Protein AF-A0A1A8ZQQ3-F1 (afdb_monomer)

Structure (mmCIF, N/CA/C/O backbone):
data_AF-A0A1A8ZQQ3-F1
#
_entry.id   AF-A0A1A8ZQQ3-F1
#
loop_
_atom_site.group_PDB
_atom_site.id
_atom_site.type_symbol
_atom_site.label_atom_id
_atom_site.label_alt_id
_atom_site.label_comp_id
_atom_site.label_asym_id
_atom_site.label_entity_id
_atom_site.label_seq_id
_atom_site.pdbx_PDB_ins_code
_atom_site.Cartn_x
_atom_site.Cartn_y
_atom_site.Cartn_z
_atom_site.occupancy
_atom_site.B_iso_or_equiv
_atom_site.auth_seq_id
_atom_site.auth_comp_id
_atom_site.auth_asym_id
_atom_site.auth_atom_id
_atom_site.pdbx_PDB_model_num
ATOM 1 N N . MET A 1 1 ? 2.572 3.204 10.941 1.00 56.72 1 MET A N 1
ATOM 2 C CA . MET A 1 1 ? 3.186 3.594 9.646 1.00 56.72 1 MET A CA 1
ATOM 3 C C . MET A 1 1 ? 2.086 3.997 8.666 1.00 56.72 1 MET A C 1
ATOM 5 O O . MET A 1 1 ? 1.045 3.355 8.672 1.00 56.72 1 MET A O 1
ATOM 9 N N . ARG A 1 2 ? 2.268 5.056 7.863 1.00 61.12 2 ARG A N 1
ATOM 10 C CA . ARG A 1 2 ? 1.287 5.487 6.849 1.00 61.12 2 ARG A CA 1
ATOM 11 C C . ARG A 1 2 ? 2.011 5.760 5.540 1.00 61.12 2 ARG A C 1
ATOM 13 O O . ARG A 1 2 ? 2.852 6.650 5.487 1.00 61.12 2 ARG A O 1
ATOM 20 N N . THR A 1 3 ? 1.677 5.011 4.496 1.00 76.31 3 THR A N 1
ATOM 21 C CA . THR A 1 3 ? 2.174 5.269 3.140 1.00 76.31 3 THR A CA 1
ATOM 22 C C . THR A 1 3 ? 0.995 5.497 2.213 1.00 76.31 3 THR A C 1
ATOM 24 O O . THR A 1 3 ? -0.027 4.826 2.342 1.00 76.31 3 THR A O 1
ATOM 27 N N . ALA A 1 4 ? 1.117 6.464 1.307 1.00 76.81 4 ALA A N 1
ATOM 28 C CA . ALA A 1 4 ? 0.092 6.770 0.322 1.00 76.81 4 ALA A CA 1
ATOM 29 C C . ALA A 1 4 ? 0.718 7.030 -1.050 1.00 76.81 4 ALA A C 1
ATOM 31 O O . ALA A 1 4 ? 1.835 7.534 -1.160 1.00 76.81 4 ALA A O 1
ATOM 32 N N . SER A 1 5 ? 0.007 6.674 -2.113 1.00 81.25 5 SER A N 1
ATOM 33 C CA . SER A 1 5 ? 0.402 6.917 -3.502 1.00 81.25 5 SER A CA 1
ATOM 34 C C . SER A 1 5 ? -0.812 7.315 -4.331 1.00 81.25 5 SER A C 1
ATOM 36 O O . SER A 1 5 ? -1.925 6.856 -4.086 1.00 81.25 5 SER A O 1
ATOM 38 N N . SER A 1 6 ? -0.611 8.192 -5.310 1.00 81.44 6 SER A N 1
ATOM 39 C CA . SER A 1 6 ? -1.674 8.631 -6.213 1.00 81.44 6 SER A CA 1
ATOM 40 C C . SER A 1 6 ? -1.698 7.810 -7.497 1.00 81.44 6 SER A C 1
ATOM 42 O O . SER A 1 6 ? -0.650 7.584 -8.101 1.00 81.44 6 SER A O 1
ATOM 44 N N . VAL A 1 7 ? -2.894 7.476 -7.969 1.00 79.50 7 VAL A N 1
ATOM 45 C CA . VAL A 1 7 ? -3.144 6.849 -9.271 1.00 79.50 7 VAL A CA 1
ATOM 46 C C . VAL A 1 7 ? -4.280 7.573 -9.992 1.00 79.50 7 VAL A C 1
ATOM 48 O O . VAL A 1 7 ? -5.043 8.334 -9.391 1.00 79.50 7 VAL A O 1
ATOM 51 N N . ARG A 1 8 ? -4.422 7.345 -11.294 1.00 82.00 8 ARG A N 1
ATOM 52 C CA . ARG A 1 8 ? -5.622 7.710 -12.049 1.00 82.00 8 ARG A CA 1
ATOM 53 C C . ARG A 1 8 ? -6.441 6.491 -12.402 1.00 82.00 8 ARG A C 1
ATOM 55 O O . ARG A 1 8 ? -5.881 5.487 -12.815 1.00 82.00 8 ARG A O 1
ATOM 62 N N . ALA A 1 9 ? -7.757 6.649 -12.313 1.00 81.62 9 ALA A N 1
ATOM 63 C CA . ALA A 1 9 ? -8.738 5.760 -12.921 1.00 81.62 9 ALA A CA 1
ATOM 64 C C . ALA A 1 9 ? -9.603 6.610 -13.863 1.00 81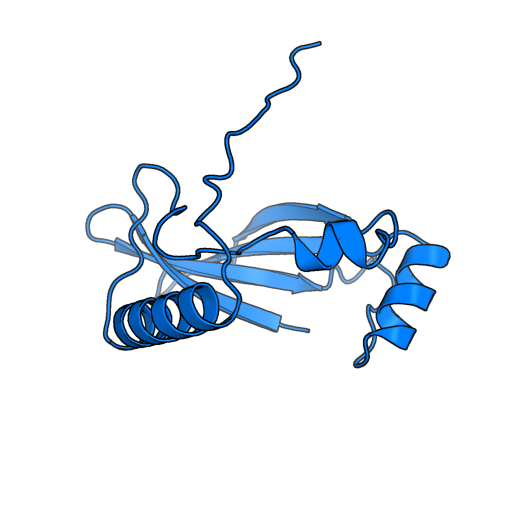.62 9 ALA A C 1
ATOM 66 O O . ALA A 1 9 ? -10.330 7.511 -13.423 1.00 81.62 9 ALA A O 1
ATOM 67 N N . GLY A 1 10 ? -9.454 6.402 -15.172 1.00 82.94 10 GLY A N 1
ATOM 68 C CA . GLY A 1 10 ? -9.988 7.321 -16.181 1.00 82.94 10 GLY A CA 1
ATOM 69 C C . GLY A 1 10 ? -9.464 8.754 -15.989 1.00 82.94 10 GLY A C 1
ATOM 70 O O . GLY A 1 10 ? -8.267 8.981 -15.826 1.00 82.94 10 GLY A O 1
ATOM 71 N N . ARG A 1 11 ? -10.361 9.752 -15.972 1.00 80.25 11 ARG A N 1
ATOM 72 C CA . ARG A 1 11 ? -9.984 11.170 -15.777 1.00 80.25 11 ARG A CA 1
ATOM 73 C C . ARG A 1 11 ? -9.770 11.554 -14.309 1.00 80.25 11 ARG A C 1
ATOM 75 O O . ARG A 1 11 ? -9.249 12.640 -14.051 1.00 80.25 11 ARG A O 1
ATOM 82 N N . ARG A 1 12 ? -10.149 10.701 -13.352 1.00 83.81 12 ARG A N 1
ATOM 83 C CA . ARG A 1 12 ? -10.141 11.024 -11.917 1.00 83.81 12 ARG A CA 1
ATOM 84 C C . ARG A 1 12 ? -8.850 10.570 -11.246 1.00 83.81 12 ARG A C 1
ATOM 86 O O . ARG A 1 12 ? -8.301 9.526 -11.590 1.00 83.81 12 ARG A O 1
ATOM 93 N N . ARG A 1 13 ? -8.388 11.365 -10.279 1.00 86.25 13 ARG A N 1
ATOM 94 C CA . ARG A 1 13 ? -7.270 11.024 -9.396 1.00 86.25 13 ARG A CA 1
ATOM 95 C C . ARG A 1 13 ? -7.800 10.342 -8.139 1.00 86.25 13 ARG A C 1
ATOM 97 O O . ARG A 1 13 ? -8.748 10.829 -7.525 1.00 86.25 13 ARG A O 1
ATOM 104 N N . TRP A 1 14 ? -7.131 9.267 -7.763 1.00 87.12 14 TRP A N 1
ATOM 105 C CA . TRP A 1 14 ? -7.362 8.495 -6.556 1.00 87.12 14 TRP A CA 1
ATOM 106 C C . TRP A 1 14 ? -6.071 8.390 -5.758 1.00 87.12 14 TRP A C 1
ATOM 108 O O . TRP A 1 14 ? -4.973 8.453 -6.312 1.00 87.12 14 TRP A O 1
ATOM 118 N N . PHE A 1 15 ? -6.216 8.228 -4.455 1.00 87.69 15 PHE A N 1
ATOM 119 C CA . PHE A 1 15 ? -5.130 7.998 -3.522 1.00 87.69 15 PHE A CA 1
ATOM 120 C C . PHE A 1 15 ? -5.332 6.630 -2.898 1.00 87.69 15 PHE A C 1
ATOM 122 O O . PHE A 1 15 ? -6.425 6.325 -2.436 1.00 87.69 15 PHE A O 1
ATOM 129 N N . LEU A 1 16 ? -4.285 5.822 -2.905 1.00 88.69 16 LEU A N 1
ATOM 130 C CA . LEU A 1 16 ? -4.230 4.517 -2.266 1.00 88.69 16 LEU A CA 1
ATOM 131 C C . LEU A 1 16 ? -3.315 4.636 -1.056 1.00 88.69 16 LEU A C 1
ATOM 133 O O . LEU A 1 16 ? -2.276 5.292 -1.151 1.00 88.69 16 LEU A O 1
ATOM 137 N N . ALA A 1 17 ? -3.680 4.017 0.058 1.00 89.31 17 ALA A N 1
ATOM 138 C CA . ALA A 1 17 ? -2.854 3.972 1.252 1.00 89.31 17 ALA A CA 1
ATOM 139 C C . ALA A 1 17 ? -2.860 2.585 1.883 1.00 89.31 17 ALA A C 1
ATOM 141 O O . ALA A 1 17 ? -3.872 1.890 1.844 1.00 89.31 17 ALA A O 1
ATOM 142 N N . ALA A 1 18 ? -1.733 2.242 2.502 1.00 90.94 18 ALA A N 1
ATOM 143 C CA . ALA A 1 18 ? -1.660 1.183 3.496 1.00 90.94 18 ALA A CA 1
ATOM 144 C C . ALA A 1 18 ? -1.553 1.843 4.876 1.00 90.94 18 ALA A C 1
ATOM 146 O O . ALA A 1 18 ? -0.681 2.692 5.113 1.00 90.94 18 ALA A O 1
ATOM 147 N N . LEU A 1 19 ? -2.490 1.493 5.749 1.00 89.75 19 LEU A N 1
ATOM 148 C CA . LEU A 1 19 ? -2.644 2.005 7.104 1.00 89.75 19 LEU A CA 1
ATOM 149 C C . LEU A 1 19 ? -2.409 0.856 8.085 1.00 89.75 19 LEU A C 1
ATOM 151 O O . LEU A 1 19 ? -2.724 -0.286 7.769 1.00 89.75 19 LEU A O 1
ATOM 155 N N . ALA A 1 20 ? -1.867 1.152 9.264 1.00 87.50 20 ALA A N 1
ATOM 156 C CA . ALA A 1 20 ? -1.866 0.168 10.342 1.00 87.50 20 ALA A CA 1
ATOM 157 C C . ALA A 1 20 ? -3.316 -0.151 10.737 1.00 87.50 20 ALA A C 1
ATOM 159 O O . ALA A 1 20 ? -4.127 0.772 10.852 1.00 87.50 20 ALA A O 1
ATOM 160 N N . ASP A 1 21 ? -3.625 -1.435 10.910 1.00 88.81 21 ASP A N 1
ATOM 161 C CA . ASP A 1 21 ? -4.866 -1.863 11.551 1.00 88.81 21 ASP A CA 1
ATOM 162 C C . ASP A 1 21 ? -4.771 -1.537 13.057 1.00 88.81 21 ASP A C 1
ATOM 164 O O . ASP A 1 21 ? -3.812 -1.978 13.694 1.00 88.81 21 ASP A O 1
ATOM 168 N N . PRO A 1 22 ? -5.685 -0.730 13.631 1.00 84.81 22 PRO A N 1
ATOM 169 C CA . PRO A 1 22 ? -5.660 -0.407 15.059 1.00 84.81 22 PRO A CA 1
ATOM 170 C C . PRO A 1 22 ? -5.867 -1.632 15.960 1.00 84.81 22 PRO A C 1
ATOM 172 O O . PRO A 1 22 ? -5.413 -1.612 17.100 1.00 84.81 22 PRO A O 1
ATOM 175 N N . ASP A 1 23 ? -6.501 -2.689 15.447 1.00 88.50 23 ASP A N 1
ATOM 176 C CA . ASP A 1 23 ? -6.769 -3.930 16.180 1.00 88.50 23 ASP A CA 1
ATOM 177 C C . ASP A 1 23 ? -5.675 -4.991 15.942 1.00 88.50 23 ASP A C 1
ATOM 179 O O . ASP A 1 23 ? -5.872 -6.184 16.186 1.00 88.50 23 ASP A O 1
ATOM 183 N N . SER A 1 24 ? -4.525 -4.572 15.408 1.00 87.00 24 SER A N 1
ATOM 184 C CA . SER A 1 24 ? -3.373 -5.417 15.105 1.00 87.00 24 SER A CA 1
ATOM 185 C C . SER A 1 24 ? -2.150 -4.985 15.916 1.00 87.00 24 SER A C 1
ATOM 187 O O . SER A 1 24 ? -1.980 -3.791 16.175 1.00 87.00 24 SER A O 1
ATOM 189 N N . PRO A 1 25 ? -1.229 -5.916 16.233 1.00 84.81 25 PRO A N 1
ATOM 190 C CA . PRO A 1 25 ? 0.080 -5.570 16.771 1.00 84.81 25 PRO A CA 1
ATOM 191 C C . PRO A 1 25 ? 0.788 -4.507 15.928 1.00 84.81 25 PRO A C 1
ATOM 193 O O . PRO A 1 25 ? 0.736 -4.528 14.691 1.00 84.81 25 PRO A O 1
ATOM 196 N N . GLU A 1 26 ? 1.484 -3.588 16.597 1.00 87.12 26 GLU A N 1
ATOM 197 C CA . GLU A 1 26 ? 2.300 -2.597 15.909 1.00 87.12 26 GLU A CA 1
ATOM 198 C C . GLU A 1 26 ? 3.481 -3.267 15.197 1.00 87.12 26 GLU A C 1
ATOM 200 O O . GLU A 1 26 ? 4.229 -4.045 15.781 1.00 87.12 26 GLU A O 1
ATOM 205 N N . LEU A 1 27 ? 3.705 -2.886 13.939 1.00 85.94 27 LEU A N 1
ATOM 206 C CA . LEU A 1 27 ? 4.844 -3.355 13.139 1.00 85.94 27 LEU A CA 1
ATOM 207 C C . LEU A 1 27 ? 6.209 -2.854 13.642 1.00 85.94 27 LEU A C 1
ATOM 209 O O . LEU A 1 27 ? 7.240 -3.315 13.169 1.00 85.94 27 LEU A O 1
ATOM 213 N N . GLY A 1 28 ? 6.236 -1.868 14.541 1.00 87.69 28 GLY A N 1
ATOM 214 C CA . GLY A 1 28 ? 7.467 -1.196 14.950 1.00 87.69 28 GLY A CA 1
ATOM 215 C C . GLY A 1 28 ? 8.022 -0.228 13.897 1.00 87.69 28 GLY A C 1
ATOM 216 O O . GLY A 1 28 ? 7.318 0.244 12.997 1.00 87.69 28 GLY A O 1
ATOM 217 N N . ARG A 1 29 ? 9.295 0.143 14.061 1.00 88.31 29 ARG A N 1
ATOM 218 C CA . ARG A 1 29 ? 10.011 1.160 13.268 1.00 88.31 29 ARG A CA 1
ATOM 219 C C . ARG A 1 29 ? 11.295 0.624 12.624 1.00 88.31 29 ARG A C 1
ATOM 221 O O . ARG A 1 29 ? 11.957 1.366 11.899 1.00 88.31 29 ARG A O 1
ATOM 228 N N . SER A 1 30 ? 11.634 -0.640 12.858 1.00 89.06 30 SER A N 1
ATOM 229 C CA . SER A 1 30 ? 12.800 -1.332 12.307 1.00 89.06 30 SER A CA 1
ATOM 230 C C . SER A 1 30 ? 12.434 -2.720 11.774 1.00 89.06 30 SER A C 1
ATOM 232 O O . SER A 1 30 ? 11.420 -3.295 12.155 1.00 89.06 30 SER A O 1
ATOM 234 N N . LEU A 1 31 ? 13.275 -3.284 10.901 1.00 86.31 31 LEU A N 1
ATOM 235 C CA . LEU A 1 31 ? 13.031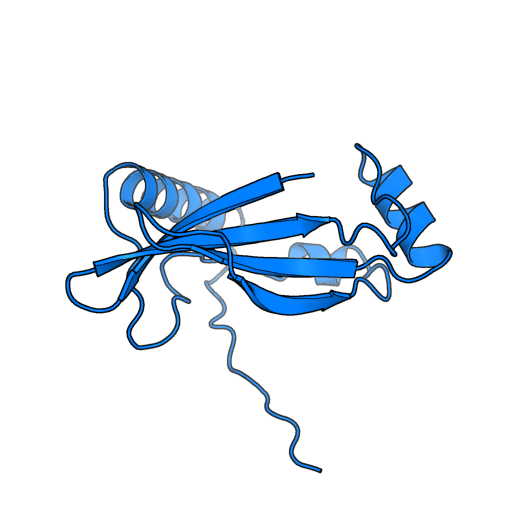 -4.612 10.323 1.00 86.31 31 LEU A CA 1
ATOM 236 C C . LEU A 1 31 ? 13.027 -5.725 11.385 1.00 86.31 31 LEU A C 1
ATOM 238 O O . LEU A 1 31 ? 12.227 -6.648 11.292 1.00 86.31 31 LEU A O 1
ATOM 242 N N . ALA A 1 32 ? 13.875 -5.611 12.411 1.00 88.44 32 ALA A N 1
ATOM 243 C CA . ALA A 1 32 ? 13.912 -6.565 13.518 1.00 88.44 32 ALA A CA 1
ATOM 244 C C . ALA A 1 32 ? 12.603 -6.558 14.325 1.00 88.44 32 ALA A C 1
ATOM 246 O O . ALA A 1 32 ? 12.086 -7.615 14.674 1.00 88.44 32 ALA A O 1
ATOM 247 N N . GLU A 1 33 ? 12.038 -5.374 14.577 1.00 89.88 33 GLU A N 1
ATOM 248 C CA . GLU A 1 33 ? 10.738 -5.246 15.247 1.00 89.88 33 GLU A CA 1
ATOM 249 C C . GLU A 1 33 ? 9.600 -5.797 14.382 1.00 89.88 33 GLU A C 1
ATOM 251 O O . GLU A 1 33 ? 8.716 -6.468 14.907 1.00 89.88 33 GLU A O 1
ATOM 256 N N . VAL A 1 34 ? 9.652 -5.593 13.059 1.00 88.44 34 VAL A N 1
ATOM 257 C CA . VAL A 1 34 ? 8.686 -6.197 12.128 1.00 88.44 34 VAL A CA 1
ATOM 258 C C . VAL A 1 34 ? 8.760 -7.724 12.195 1.00 88.44 34 VAL A C 1
ATOM 260 O O . VAL A 1 34 ? 7.723 -8.370 12.317 1.00 88.44 34 VAL A O 1
ATOM 263 N N . GLY A 1 35 ? 9.964 -8.304 12.156 1.00 88.81 35 GLY A N 1
ATOM 264 C CA . GLY A 1 35 ? 10.156 -9.753 12.271 1.00 88.81 35 GLY A CA 1
ATOM 265 C C . GLY A 1 35 ? 9.612 -10.308 13.590 1.00 88.81 35 GLY A C 1
ATOM 266 O O . GLY A 1 35 ? 8.894 -11.308 13.596 1.00 88.81 35 GLY A O 1
ATOM 267 N N . ALA A 1 36 ? 9.862 -9.609 14.701 1.00 88.25 36 ALA A N 1
ATOM 268 C CA . ALA A 1 36 ? 9.314 -9.973 16.005 1.00 88.25 36 ALA A CA 1
ATOM 269 C C . ALA A 1 36 ? 7.776 -9.898 16.042 1.00 88.25 36 ALA A C 1
ATOM 271 O O . ALA A 1 36 ? 7.134 -10.804 16.572 1.00 88.25 36 ALA A O 1
ATOM 272 N N . ALA A 1 37 ? 7.176 -8.860 15.449 1.00 88.38 37 ALA A N 1
ATOM 273 C CA . ALA A 1 37 ? 5.723 -8.716 15.372 1.00 88.38 37 ALA A CA 1
ATOM 274 C C . ALA A 1 37 ? 5.077 -9.842 14.543 1.00 88.38 37 ALA A C 1
ATOM 276 O O . ALA A 1 37 ? 4.058 -10.400 14.949 1.00 88.38 37 ALA A O 1
ATOM 277 N N . VAL A 1 38 ? 5.693 -10.215 13.415 1.00 90.50 38 VAL A N 1
ATOM 278 C CA . VAL A 1 38 ? 5.245 -11.323 12.552 1.00 90.50 38 VAL A CA 1
ATOM 279 C C . VAL A 1 38 ? 5.321 -12.667 13.269 1.00 90.50 38 VAL A C 1
ATOM 281 O O . VAL A 1 38 ? 4.365 -13.434 13.210 1.00 90.50 38 VAL A O 1
ATOM 284 N N . ALA A 1 39 ? 6.414 -12.933 13.987 1.00 86.62 39 ALA A N 1
ATOM 285 C CA . ALA A 1 39 ? 6.570 -14.163 14.762 1.00 86.62 39 ALA A CA 1
ATOM 286 C C . ALA A 1 39 ? 5.546 -14.295 15.907 1.00 86.62 39 ALA A C 1
ATOM 288 O O . ALA A 1 39 ? 5.265 -15.410 16.342 1.00 86.62 39 ALA A O 1
ATOM 289 N N . GLY A 1 40 ? 5.015 -13.171 16.402 1.00 84.56 40 GLY A N 1
ATOM 290 C CA . GLY A 1 40 ? 4.043 -13.137 17.490 1.00 84.56 40 GLY A CA 1
ATOM 291 C C . GLY A 1 40 ? 2.592 -13.332 17.045 1.00 84.56 40 GLY A C 1
ATOM 292 O O . GLY A 1 40 ? 1.921 -14.211 17.578 1.00 84.56 40 GLY A O 1
ATOM 293 N N . ASP A 1 41 ? 2.093 -12.493 16.127 1.00 82.81 41 ASP A N 1
ATOM 294 C CA . ASP A 1 41 ? 0.641 -12.395 15.866 1.00 82.81 41 ASP A CA 1
ATOM 295 C C . ASP A 1 41 ? 0.291 -11.788 14.485 1.00 82.81 41 ASP A C 1
ATOM 297 O O . ASP A 1 41 ? -0.619 -10.974 14.352 1.00 82.81 41 ASP A O 1
ATOM 301 N N . ALA A 1 42 ? 1.045 -12.159 13.442 1.00 85.81 42 ALA A N 1
ATOM 302 C CA . ALA A 1 42 ? 0.738 -11.893 12.025 1.00 85.81 42 ALA A CA 1
ATOM 303 C C . ALA A 1 42 ? 0.090 -10.509 11.734 1.00 85.81 42 ALA A C 1
ATOM 305 O O . ALA A 1 42 ? -1.104 -10.419 11.405 1.00 85.81 42 ALA A O 1
ATOM 306 N N . PRO A 1 43 ? 0.854 -9.407 11.863 1.00 90.81 43 PRO A N 1
ATOM 307 C CA . PRO A 1 43 ? 0.320 -8.055 11.847 1.00 90.81 43 PRO A CA 1
ATOM 308 C C . PRO A 1 43 ? -0.357 -7.705 10.517 1.00 90.81 43 PRO A C 1
ATOM 310 O O . PRO A 1 43 ? 0.035 -8.163 9.437 1.00 90.81 43 PRO A O 1
ATOM 313 N N . ARG A 1 44 ? -1.374 -6.844 10.603 1.00 92.88 44 ARG A N 1
ATOM 314 C CA . ARG A 1 44 ? -2.268 -6.475 9.504 1.00 92.88 44 ARG A CA 1
ATOM 315 C C . ARG A 1 44 ? -2.119 -5.018 9.090 1.00 92.88 44 ARG A C 1
ATOM 317 O O . ARG A 1 44 ? -1.967 -4.103 9.902 1.00 92.88 44 ARG A O 1
ATOM 324 N N . LEU A 1 45 ? -2.221 -4.802 7.785 1.00 91.75 45 LEU A N 1
ATOM 325 C CA . LEU A 1 45 ? -2.305 -3.493 7.156 1.00 91.75 45 LEU A CA 1
ATOM 326 C C . LEU A 1 45 ? -3.638 -3.359 6.426 1.00 91.75 45 LEU A C 1
ATOM 328 O O . LEU A 1 45 ? -3.967 -4.178 5.572 1.00 91.75 45 LEU A O 1
ATOM 332 N N . VAL A 1 46 ? -4.369 -2.283 6.701 1.00 94.12 46 VAL A N 1
ATOM 333 C CA . VAL A 1 46 ? -5.607 -1.942 5.997 1.00 94.12 46 VAL A CA 1
ATOM 334 C C . VAL A 1 46 ? -5.274 -1.168 4.727 1.00 94.12 46 VAL A C 1
ATOM 336 O O . VAL A 1 46 ? -4.605 -0.131 4.760 1.00 94.12 46 VAL A O 1
ATOM 339 N N . LEU A 1 47 ? -5.783 -1.644 3.595 1.00 92.94 47 LEU A N 1
ATOM 340 C CA . LEU A 1 47 ? -5.736 -0.943 2.322 1.00 92.94 47 LEU A CA 1
ATOM 341 C C . LEU A 1 47 ? -6.947 -0.021 2.204 1.00 92.94 47 LEU A C 1
ATOM 343 O O . LEU A 1 47 ? -8.097 -0.453 2.305 1.00 92.94 47 LEU A O 1
ATOM 347 N N . ALA A 1 48 ? -6.690 1.261 1.965 1.00 93.06 48 ALA A N 1
ATOM 348 C CA . ALA A 1 48 ? -7.722 2.279 1.838 1.00 93.06 48 ALA A CA 1
ATOM 349 C C . ALA A 1 48 ? -7.555 3.102 0.560 1.00 93.06 48 ALA A C 1
ATOM 351 O O . ALA A 1 48 ? -6.445 3.314 0.066 1.00 93.06 48 ALA A O 1
ATOM 352 N N . VAL A 1 49 ? -8.675 3.606 0.043 1.00 92.69 49 VAL A N 1
ATOM 353 C CA . VAL A 1 49 ? -8.736 4.481 -1.127 1.00 92.69 49 VAL A CA 1
ATOM 354 C C . VAL A 1 49 ? -9.455 5.785 -0.793 1.00 92.69 49 VAL A C 1
ATOM 356 O O . VAL A 1 49 ? -10.451 5.789 -0.075 1.00 92.69 49 VAL A O 1
ATOM 359 N N . ALA A 1 50 ? -8.978 6.904 -1.324 1.00 91.62 50 ALA A N 1
ATOM 360 C CA . ALA A 1 50 ? -9.640 8.200 -1.222 1.00 91.62 50 ALA A CA 1
ATOM 361 C C . ALA A 1 50 ? -9.668 8.905 -2.579 1.00 91.62 50 ALA A C 1
ATOM 363 O O . ALA A 1 50 ? -8.747 8.781 -3.390 1.00 91.62 50 ALA A O 1
ATOM 364 N N . SER A 1 51 ? -10.723 9.681 -2.824 1.00 89.00 51 SER A N 1
ATOM 365 C CA . SER A 1 51 ? -10.694 10.687 -3.892 1.00 89.00 51 SER A CA 1
ATOM 366 C C . SER A 1 51 ? -9.963 11.942 -3.401 1.00 89.00 51 SER A C 1
ATOM 368 O O . SER A 1 51 ? -9.700 12.077 -2.210 1.00 89.00 51 SER A O 1
ATOM 370 N N . ALA A 1 52 ? -9.665 12.889 -4.293 1.00 83.62 52 ALA A N 1
ATOM 371 C CA . ALA A 1 52 ? -8.968 14.124 -3.917 1.00 83.62 52 ALA A CA 1
ATOM 372 C C . ALA A 1 52 ? -9.675 14.973 -2.847 1.00 83.62 52 ALA A C 1
ATOM 374 O O . ALA A 1 52 ? -9.013 15.744 -2.164 1.00 83.62 52 ALA A O 1
ATOM 375 N N . VAL A 1 53 ? -10.993 14.834 -2.708 1.00 84.56 53 VAL A N 1
ATOM 376 C CA . VAL A 1 53 ? -11.815 15.628 -1.779 1.00 84.56 53 VAL A CA 1
ATOM 377 C C . VAL A 1 53 ? -12.683 14.755 -0.868 1.00 84.56 53 VAL A C 1
ATOM 379 O O . VAL A 1 53 ? -13.568 15.260 -0.188 1.00 84.56 53 VAL A O 1
ATOM 382 N N . GLY A 1 54 ? -12.481 13.436 -0.884 1.00 86.31 54 GLY A N 1
ATOM 383 C CA . GLY A 1 54 ? -13.332 12.481 -0.174 1.00 86.31 54 GLY A CA 1
ATOM 384 C C . GLY A 1 54 ? -12.614 11.784 0.980 1.00 86.31 54 GLY A C 1
ATOM 385 O O . GLY A 1 54 ? -11.382 11.753 1.004 1.00 86.31 54 GLY A O 1
ATOM 386 N N . PRO A 1 55 ? -13.371 11.179 1.911 1.00 91.69 55 PRO A N 1
ATOM 387 C CA . PRO A 1 55 ? -12.788 10.418 3.004 1.00 91.69 55 PRO A CA 1
ATOM 388 C C . PRO A 1 55 ? -12.080 9.160 2.486 1.00 91.69 55 PRO A C 1
ATOM 390 O O . PRO A 1 55 ? -12.390 8.647 1.405 1.00 91.69 55 PRO A O 1
ATOM 393 N N . TRP A 1 56 ? -11.158 8.645 3.298 1.00 91.94 56 TRP A N 1
ATOM 394 C CA . TRP A 1 56 ? -10.568 7.326 3.098 1.00 91.94 56 TRP A CA 1
ATOM 395 C C . TRP A 1 56 ? -11.624 6.241 3.295 1.00 91.94 56 TRP A C 1
ATOM 397 O O . TRP A 1 56 ? -12.386 6.271 4.258 1.00 91.94 56 TRP A O 1
ATOM 407 N N . ARG A 1 57 ? -11.661 5.284 2.371 1.00 93.31 57 ARG A N 1
ATOM 408 C CA . ARG A 1 57 ? -12.547 4.125 2.392 1.00 93.31 57 ARG A CA 1
ATOM 409 C C . ARG A 1 57 ? -11.693 2.859 2.374 1.00 93.31 57 ARG A C 1
ATOM 411 O O . ARG A 1 57 ? -10.983 2.655 1.386 1.00 93.31 57 ARG A O 1
ATOM 418 N N . PRO A 1 58 ? -11.715 2.039 3.435 1.00 94.12 58 PRO A N 1
ATOM 419 C CA . PRO A 1 58 ? -11.093 0.722 3.419 1.00 94.12 58 PRO A CA 1
ATOM 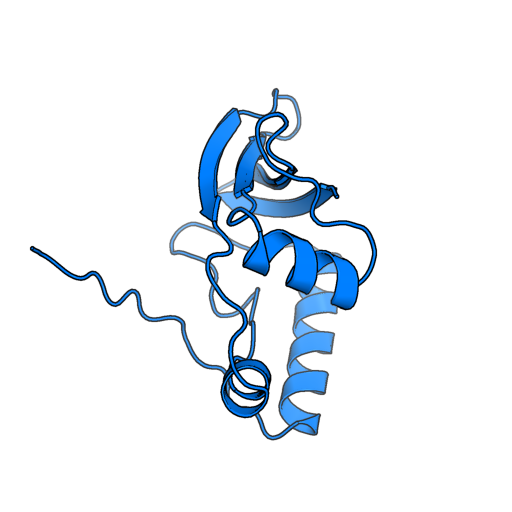420 C C . PRO A 1 58 ? -11.678 -0.136 2.295 1.00 94.12 58 PRO A C 1
ATOM 422 O O . PRO A 1 58 ? -12.873 -0.047 2.010 1.00 94.12 58 PRO A O 1
ATOM 425 N N . PHE A 1 59 ? -10.843 -0.945 1.652 1.00 92.06 59 PHE A N 1
ATOM 426 C CA . PHE A 1 59 ? -11.290 -1.880 0.615 1.00 92.06 59 PHE A CA 1
ATOM 427 C C . PHE A 1 59 ? -10.631 -3.263 0.698 1.00 92.06 59 PHE A C 1
ATOM 429 O O . PHE A 1 59 ? -11.044 -4.162 -0.028 1.00 92.06 59 PHE A O 1
ATOM 436 N N . GLY A 1 60 ? -9.625 -3.451 1.555 1.00 92.50 60 GLY A N 1
ATOM 437 C CA . GLY A 1 60 ? -8.972 -4.743 1.750 1.00 92.50 60 GLY A CA 1
ATOM 438 C C . GLY A 1 60 ? -7.924 -4.709 2.857 1.00 92.50 60 GLY A C 1
ATOM 439 O O . GLY A 1 60 ? -7.699 -3.665 3.471 1.00 92.50 60 GLY A O 1
ATOM 440 N N . GLU A 1 61 ? -7.265 -5.841 3.079 1.00 93.31 61 GLU A N 1
ATOM 441 C CA . GLU A 1 61 ? -6.205 -6.001 4.074 1.00 93.31 61 GLU A CA 1
ATOM 442 C C . GLU A 1 61 ? -5.028 -6.816 3.524 1.00 93.31 61 GLU A C 1
ATOM 444 O O . GLU A 1 61 ? -5.179 -7.601 2.587 1.00 93.31 61 GLU A O 1
ATOM 449 N N . VAL A 1 62 ? -3.850 -6.611 4.109 1.00 91.81 62 VAL A N 1
ATOM 450 C CA . VAL A 1 62 ? -2.644 -7.416 3.890 1.00 91.81 62 VAL A CA 1
ATOM 451 C C . VAL A 1 62 ? -2.165 -7.907 5.247 1.00 91.81 62 VAL A C 1
ATOM 453 O O . VAL A 1 62 ? -1.955 -7.095 6.147 1.00 91.81 62 VAL A O 1
ATOM 456 N N . ARG A 1 63 ? -1.979 -9.220 5.383 1.00 91.81 63 ARG A N 1
ATOM 457 C CA . ARG A 1 63 ? -1.444 -9.859 6.590 1.00 91.81 63 ARG A CA 1
ATOM 458 C C . ARG A 1 63 ? -0.002 -10.281 6.335 1.00 91.81 63 ARG A C 1
ATOM 460 O O . ARG A 1 63 ? 0.330 -10.712 5.228 1.00 91.81 63 ARG A O 1
ATOM 467 N N . LEU A 1 64 ? 0.859 -10.095 7.328 1.00 90.44 64 LEU A N 1
ATOM 468 C CA . LEU A 1 64 ? 2.252 -10.526 7.273 1.00 90.44 64 LEU A CA 1
ATOM 469 C C . LEU A 1 64 ? 2.403 -11.794 8.111 1.00 90.44 64 LEU A C 1
ATOM 471 O O . LEU A 1 64 ? 2.543 -11.709 9.323 1.00 90.44 64 LEU A O 1
ATOM 475 N N . ASP A 1 65 ? 2.360 -12.957 7.464 1.00 88.56 65 ASP A N 1
ATOM 476 C CA . ASP A 1 65 ? 2.246 -14.233 8.187 1.00 88.56 65 ASP A CA 1
ATOM 477 C C . ASP A 1 65 ? 3.597 -14.871 8.540 1.00 88.56 65 ASP A C 1
ATOM 479 O O . ASP A 1 65 ? 3.693 -15.622 9.506 1.00 88.56 65 ASP A O 1
ATOM 483 N N . ALA A 1 66 ? 4.644 -14.621 7.748 1.00 85.44 66 ALA A N 1
ATOM 484 C CA . ALA A 1 66 ? 5.961 -15.213 7.974 1.00 85.44 66 ALA A CA 1
ATOM 485 C C . ALA A 1 66 ? 7.082 -14.425 7.290 1.00 85.44 66 ALA A C 1
ATOM 487 O O . ALA A 1 66 ? 6.904 -13.880 6.197 1.00 85.44 66 ALA A O 1
ATOM 488 N N . GLU A 1 67 ? 8.265 -14.453 7.903 1.00 82.69 67 GLU A N 1
ATOM 489 C CA . GLU A 1 67 ? 9.508 -14.030 7.263 1.00 82.69 67 GLU A CA 1
ATOM 490 C C . GLU A 1 67 ? 9.905 -15.041 6.176 1.00 82.69 67 GLU A C 1
ATOM 492 O O . GLU A 1 67 ? 9.792 -16.261 6.347 1.00 82.69 67 GLU A O 1
ATOM 497 N N . ARG A 1 68 ? 10.342 -14.539 5.020 1.00 81.00 68 ARG A N 1
ATOM 498 C CA . ARG A 1 68 ? 10.848 -15.369 3.925 1.00 81.00 68 ARG A CA 1
ATOM 499 C C . ARG A 1 68 ? 12.373 -15.289 3.924 1.00 81.00 68 ARG A C 1
ATOM 501 O O . ARG A 1 68 ? 12.959 -14.284 4.290 1.00 81.00 68 ARG A O 1
ATOM 508 N N . GLY A 1 69 ? 13.038 -16.385 3.556 1.00 76.75 69 GLY A N 1
ATOM 509 C CA . GLY A 1 69 ? 14.503 -16.425 3.556 1.00 76.75 69 GLY A CA 1
ATOM 510 C C . GLY A 1 69 ? 15.113 -15.425 2.565 1.00 76.75 69 GLY A C 1
ATOM 511 O O . GLY A 1 69 ? 14.537 -15.171 1.508 1.00 76.75 69 GLY A O 1
ATOM 512 N N . ALA A 1 70 ? 16.324 -14.938 2.857 1.00 73.75 70 ALA A N 1
ATOM 513 C CA . ALA A 1 70 ? 17.005 -13.864 2.117 1.00 73.75 70 ALA A CA 1
ATOM 514 C C . ALA A 1 70 ? 17.063 -14.047 0.585 1.00 73.75 70 ALA A C 1
ATOM 516 O O . ALA A 1 70 ? 17.026 -13.075 -0.165 1.00 73.75 70 ALA A O 1
ATOM 517 N N . HIS A 1 71 ? 17.127 -15.291 0.101 1.00 67.94 71 HIS A N 1
ATOM 518 C CA . HIS A 1 71 ? 17.085 -15.592 -1.333 1.00 67.94 71 HIS A CA 1
ATOM 519 C C . HIS A 1 71 ? 15.729 -15.241 -1.972 1.00 67.94 71 HIS A C 1
ATOM 521 O O . HIS A 1 71 ? 15.680 -14.706 -3.077 1.00 67.94 71 HI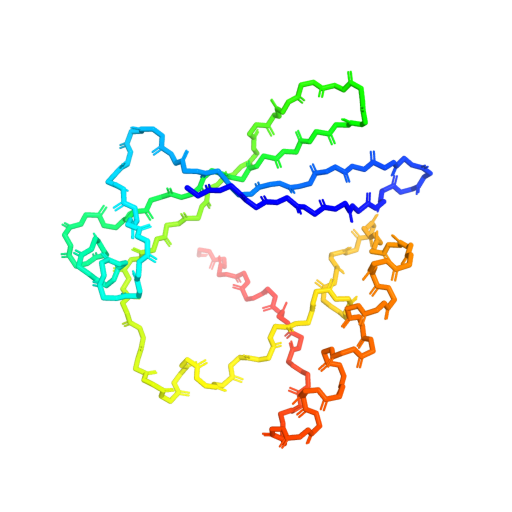S A O 1
ATOM 527 N N . LEU A 1 72 ? 14.623 -15.537 -1.283 1.00 73.12 72 LEU A N 1
ATOM 528 C CA . LEU A 1 72 ? 13.273 -15.210 -1.745 1.00 73.12 72 LEU A CA 1
ATOM 529 C C . LEU A 1 72 ? 12.979 -13.716 -1.614 1.00 73.12 72 LEU A C 1
ATOM 531 O O . LEU A 1 72 ? 12.261 -13.190 -2.453 1.00 73.12 72 LEU A O 1
ATOM 535 N N . ASP A 1 73 ? 13.568 -13.034 -0.633 1.00 68.50 73 ASP A N 1
ATOM 536 C CA . ASP A 1 73 ? 13.432 -11.581 -0.467 1.00 68.50 73 ASP A CA 1
ATOM 537 C C . ASP A 1 73 ? 14.212 -10.783 -1.519 1.00 68.50 73 ASP A C 1
ATOM 539 O O . ASP A 1 73 ? 13.775 -9.715 -1.950 1.00 68.50 73 ASP A O 1
ATOM 543 N N . ALA A 1 74 ? 15.359 -11.301 -1.966 1.00 68.44 74 ALA A N 1
ATOM 544 C CA . ALA A 1 74 ? 16.182 -10.659 -2.990 1.00 68.44 74 ALA A CA 1
ATOM 545 C C . ALA A 1 74 ? 15.642 -10.848 -4.421 1.00 68.44 74 ALA A C 1
ATOM 547 O O . ALA A 1 74 ? 16.010 -10.091 -5.322 1.00 68.44 74 ALA A O 1
ATOM 548 N N . ALA A 1 75 ? 14.784 -11.848 -4.639 1.00 66.06 75 ALA A N 1
ATOM 549 C CA . ALA A 1 75 ? 14.244 -12.199 -5.950 1.00 66.06 75 ALA A CA 1
ATOM 550 C C . ALA A 1 75 ? 13.192 -11.211 -6.519 1.00 66.06 75 ALA A C 1
ATOM 552 O O . ALA A 1 75 ? 13.277 -10.888 -7.709 1.00 66.06 75 ALA A O 1
ATOM 553 N N . PRO A 1 76 ? 12.199 -10.707 -5.755 1.00 70.56 76 PRO A N 1
ATOM 554 C CA . PRO A 1 76 ? 11.139 -9.875 -6.311 1.00 70.56 76 PRO A CA 1
ATOM 555 C C . PRO A 1 76 ? 11.621 -8.463 -6.658 1.00 70.56 76 PRO A C 1
ATOM 557 O O . PRO A 1 76 ? 12.040 -7.669 -5.815 1.00 70.56 76 PRO A O 1
ATOM 560 N N . ALA A 1 77 ? 11.457 -8.097 -7.928 1.00 70.56 77 ALA A N 1
ATOM 561 C CA . ALA A 1 77 ? 11.597 -6.724 -8.389 1.00 70.56 77 ALA A CA 1
ATOM 562 C C . ALA A 1 77 ? 10.226 -6.028 -8.403 1.00 70.56 77 ALA A C 1
ATOM 564 O O . ALA A 1 77 ? 9.484 -6.123 -9.381 1.00 70.56 77 ALA A O 1
ATOM 565 N N . PHE A 1 78 ? 9.897 -5.292 -7.338 1.00 70.19 78 PHE A N 1
ATOM 566 C CA . PHE A 1 78 ? 8.698 -4.450 -7.310 1.00 70.19 78 PHE A CA 1
ATOM 567 C C . PHE A 1 78 ? 8.762 -3.372 -8.408 1.00 70.19 78 PHE A C 1
ATOM 569 O O . PHE A 1 78 ? 9.656 -2.522 -8.401 1.00 70.19 78 PHE A O 1
ATOM 576 N N . ASP A 1 79 ? 7.804 -3.393 -9.341 1.00 69.31 79 ASP A N 1
ATOM 577 C CA . ASP A 1 79 ? 7.645 -2.380 -10.390 1.00 69.31 79 ASP A CA 1
ATOM 578 C C . ASP A 1 79 ? 6.284 -1.673 -10.254 1.00 69.31 79 ASP A C 1
ATOM 580 O O . ASP A 1 79 ? 5.286 -2.133 -10.812 1.00 69.31 79 ASP A O 1
ATOM 584 N N . PRO A 1 80 ? 6.216 -0.546 -9.521 1.00 65.06 80 PRO A N 1
ATOM 585 C CA . PRO A 1 80 ? 4.963 0.175 -9.300 1.00 65.06 80 PRO A CA 1
ATOM 586 C C . PRO A 1 80 ? 4.418 0.871 -10.560 1.00 65.06 80 PRO A C 1
ATOM 588 O O . PRO A 1 80 ? 3.366 1.501 -10.485 1.00 65.06 80 PRO A O 1
ATOM 591 N N . ILE A 1 81 ? 5.131 0.806 -11.691 1.00 69.06 81 ILE A N 1
ATOM 592 C CA . ILE A 1 81 ? 4.775 1.471 -12.950 1.00 69.06 81 ILE A CA 1
ATOM 593 C C . ILE A 1 81 ? 4.410 0.434 -14.016 1.00 69.06 81 ILE A C 1
ATOM 595 O O . ILE A 1 81 ? 3.383 0.568 -14.677 1.00 69.06 81 ILE A O 1
ATOM 599 N N . GLY A 1 82 ? 5.224 -0.614 -14.157 1.00 67.00 82 GLY A N 1
ATOM 600 C CA . GLY A 1 82 ? 5.005 -1.706 -15.107 1.00 67.00 82 GLY A CA 1
ATOM 601 C C . GLY A 1 82 ? 3.923 -2.704 -14.686 1.00 67.00 82 GLY A C 1
ATOM 602 O O . GLY A 1 82 ? 3.316 -3.322 -15.553 1.00 67.00 82 GLY A O 1
ATOM 603 N N . ASN A 1 83 ? 3.637 -2.827 -13.383 1.00 72.75 83 ASN A N 1
ATOM 604 C CA . ASN A 1 83 ? 2.643 -3.768 -12.845 1.00 72.75 83 ASN A CA 1
ATOM 605 C C . ASN A 1 83 ? 1.377 -3.068 -12.321 1.00 72.75 83 ASN A C 1
ATOM 6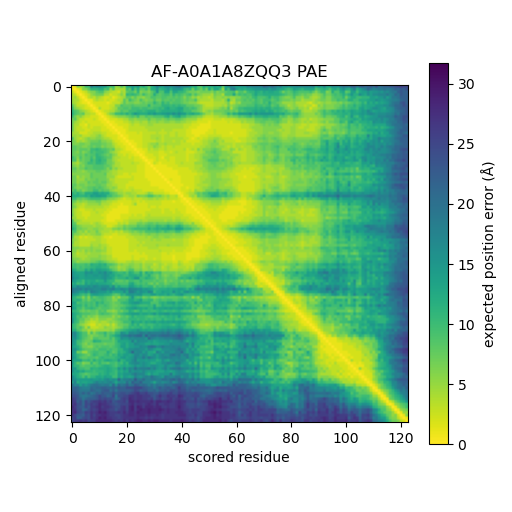07 O O . ASN A 1 83 ? 0.753 -3.524 -11.362 1.00 72.75 83 ASN A O 1
ATOM 611 N N . VAL A 1 84 ? 0.997 -1.933 -12.914 1.00 76.12 84 VAL A N 1
ATOM 612 C CA . VAL A 1 84 ? -0.242 -1.239 -12.540 1.00 76.12 84 VAL A CA 1
ATOM 613 C C . VAL A 1 84 ? -1.453 -2.037 -13.057 1.00 76.12 84 VAL A C 1
ATOM 615 O O . VAL A 1 84 ? -1.483 -2.365 -14.245 1.00 76.12 84 VAL A O 1
ATOM 618 N N . PRO A 1 85 ? -2.464 -2.339 -12.214 1.00 77.19 85 PRO A N 1
ATOM 619 C CA . PRO A 1 85 ? -3.651 -3.071 -12.645 1.00 77.19 85 PRO A CA 1
ATOM 620 C C . PRO A 1 85 ? -4.369 -2.397 -13.826 1.00 77.19 85 PRO A C 1
ATOM 622 O O . PRO A 1 85 ? -4.389 -1.161 -13.901 1.00 77.19 85 PRO A O 1
ATOM 625 N N . PRO A 1 86 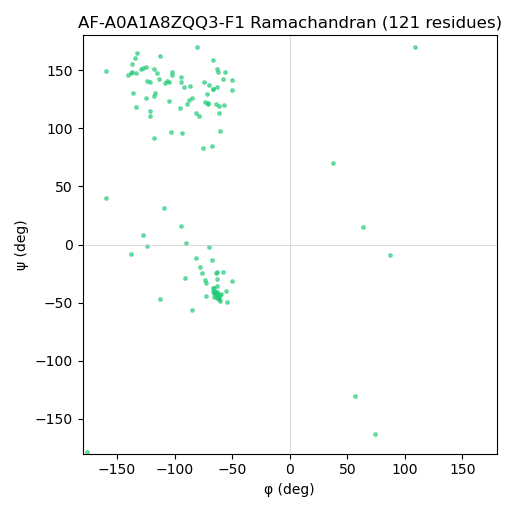? -5.014 -3.170 -14.723 1.00 76.94 86 PRO A N 1
ATOM 626 C CA . PRO A 1 86 ? -5.784 -2.614 -15.830 1.00 76.94 86 PRO A CA 1
ATOM 627 C C . PRO A 1 86 ? -6.771 -1.536 -15.364 1.00 76.94 86 PRO A C 1
ATOM 629 O O . PRO A 1 86 ? -7.491 -1.706 -14.383 1.00 76.94 86 PRO A O 1
ATOM 632 N N . GLY A 1 87 ? -6.796 -0.404 -16.069 1.00 77.81 87 GLY A N 1
ATOM 633 C CA . GLY A 1 87 ? -7.660 0.734 -15.735 1.00 77.81 87 GLY A CA 1
ATOM 634 C C . GLY A 1 87 ? -7.065 1.727 -14.732 1.00 77.81 87 GLY A C 1
ATOM 635 O O . GLY A 1 87 ? -7.620 2.820 -14.581 1.00 77.81 87 GLY A O 1
ATOM 636 N N . LEU A 1 88 ? -5.921 1.410 -14.116 1.00 81.06 88 LEU A N 1
ATOM 637 C CA . LEU A 1 88 ? -5.152 2.342 -13.297 1.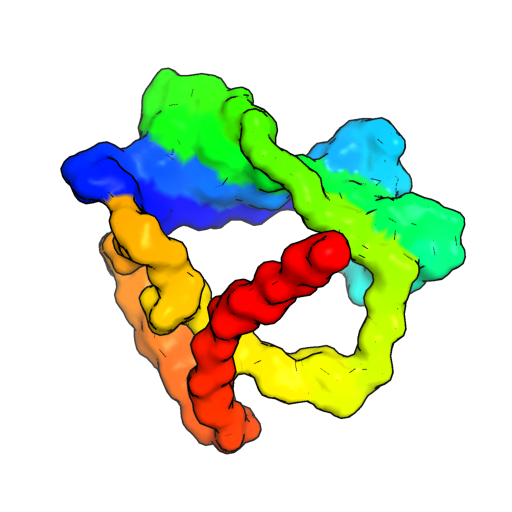00 81.06 88 LEU A CA 1
ATOM 638 C C 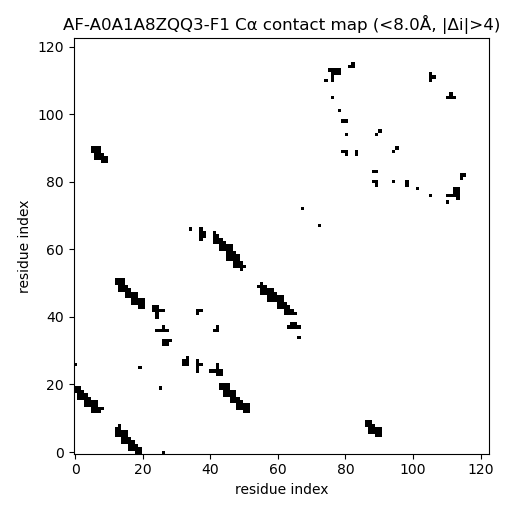. LEU A 1 88 ? -3.929 2.875 -14.052 1.00 81.06 88 LEU A C 1
ATOM 640 O O . LEU A 1 88 ? -3.344 2.201 -14.897 1.00 81.06 88 LEU A O 1
ATOM 644 N N . ARG A 1 89 ? -3.537 4.118 -13.757 1.00 78.88 89 ARG A N 1
ATOM 645 C CA . ARG A 1 89 ? -2.316 4.741 -14.291 1.00 78.88 89 ARG A CA 1
ATOM 646 C C . ARG A 1 89 ? -1.565 5.491 -13.202 1.00 78.88 89 ARG A C 1
ATOM 648 O O . ARG A 1 89 ? -2.149 6.322 -12.506 1.00 78.88 89 ARG A O 1
ATOM 655 N N . ALA A 1 90 ? -0.267 5.240 -13.080 1.00 73.75 90 ALA A N 1
ATOM 656 C CA . ALA A 1 90 ? 0.630 6.104 -12.325 1.00 73.75 90 ALA A CA 1
ATOM 657 C C . ALA A 1 90 ? 1.025 7.290 -13.224 1.00 73.75 90 ALA A C 1
ATOM 659 O O . ALA A 1 90 ? 1.684 7.102 -14.241 1.00 73.75 90 ALA A O 1
ATOM 660 N N . GLU A 1 91 ? 0.595 8.508 -12.889 1.00 69.12 91 GLU A N 1
ATOM 661 C CA . GLU A 1 91 ? 0.868 9.716 -13.686 1.00 69.12 91 GLU A CA 1
ATOM 662 C C . GLU A 1 91 ? 1.485 10.829 -12.828 1.00 69.12 91 GLU A C 1
ATOM 664 O O . GLU A 1 91 ? 1.204 10.944 -11.633 1.00 69.12 91 GLU A O 1
ATOM 669 N N . GLY A 1 92 ? 2.281 11.691 -13.465 1.00 67.38 92 GLY A N 1
ATOM 670 C CA . GLY A 1 92 ? 2.889 12.880 -12.862 1.00 67.38 92 GLY A CA 1
ATOM 671 C C . GLY A 1 92 ? 4.400 12.767 -12.645 1.00 67.38 92 GLY A C 1
ATOM 672 O O . GLY A 1 92 ? 4.989 11.696 -12.775 1.00 67.38 92 GLY A O 1
ATOM 673 N N . LEU A 1 93 ? 5.028 13.892 -12.290 1.00 69.88 93 LEU A N 1
ATOM 674 C CA . LEU A 1 93 ? 6.487 14.011 -12.136 1.00 69.88 93 LEU A CA 1
ATOM 675 C C . LEU A 1 93 ? 7.072 12.992 -11.148 1.00 69.88 93 LEU A C 1
ATOM 677 O O . LEU A 1 93 ? 8.105 12.394 -11.424 1.00 69.88 93 LEU A O 1
ATOM 681 N N . ILE A 1 94 ? 6.385 12.733 -10.032 1.00 72.44 94 ILE A N 1
ATOM 682 C CA . ILE A 1 94 ? 6.823 11.737 -9.042 1.00 72.44 94 ILE A CA 1
ATOM 683 C C . ILE A 1 94 ? 6.766 10.316 -9.619 1.00 72.44 94 ILE A C 1
ATOM 685 O O . ILE A 1 94 ? 7.676 9.527 -9.377 1.00 72.44 94 ILE A O 1
ATOM 689 N N . ALA A 1 95 ? 5.732 9.978 -10.397 1.00 69.50 95 ALA A N 1
ATOM 690 C CA . ALA A 1 95 ? 5.632 8.669 -11.042 1.00 69.50 95 ALA A CA 1
ATOM 691 C C . ALA A 1 95 ? 6.749 8.475 -12.081 1.00 69.50 95 ALA A C 1
ATOM 693 O O . ALA A 1 95 ? 7.375 7.420 -12.107 1.00 69.50 95 ALA A O 1
ATOM 694 N N . TRP A 1 96 ? 7.059 9.513 -12.863 1.00 75.12 96 TRP A N 1
ATOM 695 C CA . TRP A 1 96 ? 8.154 9.502 -13.839 1.00 75.12 96 TRP A CA 1
ATOM 696 C C . TRP A 1 96 ? 9.546 9.396 -13.188 1.00 75.12 96 TRP A C 1
ATOM 698 O O . TRP A 1 96 ? 10.391 8.618 -13.637 1.00 75.12 96 TRP A O 1
ATOM 708 N N . LEU A 1 97 ? 9.781 10.125 -12.091 1.00 77.31 97 LEU A N 1
ATOM 709 C CA . LEU A 1 97 ? 11.022 10.024 -11.317 1.00 77.31 97 LEU A CA 1
ATOM 710 C C . LEU A 1 97 ? 11.192 8.623 -10.720 1.00 77.31 97 LEU A C 1
ATOM 712 O O . LEU A 1 97 ? 12.275 8.042 -10.805 1.00 77.31 97 LEU A O 1
ATOM 716 N N . ARG A 1 98 ? 10.115 8.054 -10.160 1.00 71.81 98 ARG A N 1
ATOM 717 C CA . ARG A 1 98 ? 10.117 6.677 -9.648 1.00 71.81 98 ARG A CA 1
ATOM 718 C C . ARG A 1 98 ? 10.400 5.680 -10.765 1.00 71.81 98 ARG A C 1
ATOM 720 O O . ARG A 1 98 ? 11.264 4.835 -10.584 1.00 71.81 98 ARG A O 1
ATOM 727 N N . ASP A 1 99 ? 9.742 5.801 -11.913 1.00 74.75 99 ASP A N 1
ATOM 728 C CA . ASP A 1 99 ? 9.975 4.938 -13.076 1.00 74.75 99 ASP A CA 1
ATOM 729 C C . ASP A 1 99 ? 11.454 4.927 -13.496 1.00 74.75 99 ASP A C 1
ATOM 731 O O . ASP A 1 99 ? 12.079 3.869 -13.606 1.00 74.75 99 ASP A O 1
ATOM 735 N N . SER A 1 100 ? 12.050 6.112 -13.633 1.00 73.88 100 SER A N 1
ATOM 736 C CA . SER A 1 100 ? 13.459 6.266 -14.010 1.00 73.88 100 SER A CA 1
ATOM 737 C C . SER A 1 100 ? 14.407 5.672 -12.960 1.00 73.88 100 SER A C 1
ATOM 739 O O . SER A 1 100 ? 15.311 4.904 -13.301 1.00 73.88 100 SER A O 1
ATOM 741 N N . GLY A 1 101 ? 14.165 5.956 -11.676 1.00 76.19 101 GLY A N 1
ATOM 742 C CA . GLY A 1 101 ? 14.965 5.437 -10.565 1.00 76.19 101 GLY A CA 1
ATOM 743 C C . GLY A 1 101 ? 14.864 3.917 -10.406 1.00 76.19 101 GLY A C 1
ATOM 744 O O . GLY A 1 101 ? 15.884 3.234 -10.297 1.00 76.19 101 GLY A O 1
ATOM 745 N N . TYR A 1 102 ? 13.652 3.356 -10.469 1.00 73.19 102 TYR A N 1
ATOM 746 C CA . TYR A 1 102 ? 13.436 1.909 -10.383 1.00 73.19 102 TYR A CA 1
ATOM 747 C C . TYR A 1 102 ? 14.034 1.172 -11.584 1.00 73.19 102 TYR A C 1
ATOM 749 O O . TYR A 1 102 ? 14.592 0.090 -11.410 1.00 73.19 102 TYR A O 1
ATOM 757 N N . ARG A 1 103 ? 13.974 1.728 -12.803 1.00 72.12 103 ARG A N 1
ATOM 758 C CA . ARG A 1 103 ? 14.669 1.144 -13.967 1.00 72.12 103 ARG A CA 1
ATOM 759 C C . ARG A 1 103 ? 16.184 1.126 -13.777 1.00 72.12 103 ARG A C 1
ATOM 761 O O . ARG A 1 103 ? 16.804 0.103 -14.059 1.00 72.12 103 ARG A O 1
ATOM 768 N N . GLY A 1 104 ? 16.772 2.217 -13.285 1.00 73.19 104 GLY A N 1
ATOM 769 C CA . GLY A 1 104 ? 18.206 2.286 -12.984 1.00 73.19 104 GLY A CA 1
ATOM 770 C C . GLY A 1 104 ? 18.631 1.259 -11.929 1.00 73.19 104 GLY A C 1
ATOM 771 O O . GLY A 1 104 ? 19.553 0.480 -12.158 1.00 73.19 104 GLY A O 1
ATOM 772 N N . SER A 1 105 ? 17.894 1.187 -10.818 1.00 73.31 105 SER A N 1
ATOM 773 C CA . SER A 1 105 ? 18.158 0.241 -9.727 1.00 73.31 105 SER A CA 1
ATOM 774 C C . SER A 1 105 ? 18.015 -1.225 -10.158 1.00 73.31 105 SER A C 1
ATOM 776 O O . SER A 1 105 ? 18.858 -2.049 -9.810 1.00 73.31 105 SER A O 1
ATOM 778 N N . ARG A 1 106 ? 16.997 -1.559 -10.966 1.00 71.75 106 ARG A N 1
ATOM 779 C CA . ARG A 1 106 ? 16.811 -2.921 -11.498 1.00 71.75 106 ARG A CA 1
ATOM 780 C C . ARG A 1 106 ? 17.971 -3.365 -12.381 1.00 71.75 106 ARG A C 1
ATOM 782 O O . ARG A 1 106 ? 18.481 -4.464 -12.187 1.00 71.75 106 ARG A O 1
ATOM 789 N N . ARG A 1 107 ? 18.420 -2.496 -13.296 1.00 69.50 107 ARG A N 1
ATOM 790 C CA . ARG A 1 107 ? 19.574 -2.779 -14.165 1.00 69.50 107 ARG A CA 1
ATOM 791 C C . ARG A 1 107 ? 20.848 -3.006 -13.359 1.00 69.50 107 ARG A C 1
ATOM 793 O O . ARG A 1 107 ? 21.559 -3.961 -13.634 1.00 69.50 107 ARG A O 1
ATOM 800 N N . ALA A 1 108 ? 21.097 -2.181 -12.343 1.00 69.62 108 ALA A N 1
ATOM 801 C CA . ALA A 1 108 ? 22.270 -2.332 -11.483 1.00 69.62 108 ALA A CA 1
ATOM 802 C C . ALA A 1 108 ? 22.271 -3.651 -10.686 1.00 69.62 108 ALA A C 1
ATOM 804 O O . ALA A 1 108 ? 23.334 -4.191 -10.407 1.00 69.62 108 ALA A O 1
ATOM 805 N N . ARG A 1 109 ? 21.091 -4.189 -10.345 1.00 64.25 109 ARG A N 1
ATOM 806 C CA . ARG A 1 109 ? 20.946 -5.469 -9.628 1.00 64.25 109 ARG A CA 1
ATOM 807 C C . ARG A 1 109 ? 20.827 -6.695 -10.540 1.00 64.25 109 ARG A C 1
ATOM 809 O O . ARG A 1 109 ? 20.619 -7.790 -10.034 1.00 64.25 109 ARG A O 1
ATOM 816 N N . GLY A 1 110 ? 20.896 -6.527 -11.864 1.00 66.88 110 GLY A N 1
ATOM 817 C CA . GLY A 1 110 ? 20.704 -7.626 -12.820 1.00 66.88 110 GLY A CA 1
ATOM 818 C C . GLY A 1 110 ? 19.301 -8.251 -12.794 1.00 66.88 110 GLY A C 1
ATOM 819 O O . GLY A 1 110 ? 19.108 -9.337 -13.330 1.00 66.88 110 GLY A O 1
ATOM 820 N N . ALA A 1 111 ? 18.316 -7.587 -12.180 1.00 61.53 111 ALA A N 1
ATOM 821 C CA . ALA A 1 111 ? 16.972 -8.126 -12.003 1.00 61.53 111 ALA A CA 1
ATOM 822 C C . ALA A 1 111 ? 16.077 -7.778 -13.204 1.00 61.53 111 ALA A C 1
ATOM 824 O O . ALA A 1 111 ? 15.842 -6.600 -13.497 1.00 61.53 111 ALA A O 1
ATOM 825 N N . SER A 1 112 ? 15.535 -8.791 -13.884 1.00 56.00 112 SER A N 1
ATOM 826 C CA . SER A 1 112 ? 14.472 -8.612 -14.880 1.00 56.00 112 SER A CA 1
ATOM 827 C C . SER A 1 112 ? 13.137 -8.324 -14.191 1.00 56.00 112 SER A C 1
ATOM 829 O O . SER A 1 112 ? 12.820 -8.918 -13.163 1.00 56.00 112 SER A O 1
ATOM 831 N N . ALA A 1 113 ? 12.343 -7.407 -14.751 1.00 55.41 113 ALA A N 1
ATOM 832 C CA . ALA A 1 113 ? 11.008 -7.102 -14.247 1.00 55.41 113 ALA A CA 1
ATOM 833 C C . ALA A 1 113 ? 10.149 -8.374 -14.235 1.00 55.41 113 ALA A C 1
ATOM 835 O O . ALA A 1 113 ? 9.934 -8.965 -15.290 1.00 55.41 113 ALA A O 1
ATOM 836 N N . GLN A 1 114 ? 9.657 -8.784 -13.067 1.00 52.50 114 GLN A N 1
ATOM 837 C CA . GLN A 1 114 ? 8.690 -9.869 -12.985 1.00 52.50 114 GLN A CA 1
ATOM 838 C C . GLN A 1 114 ? 7.293 -9.252 -12.937 1.00 52.50 114 GLN A C 1
ATOM 840 O O . GLN A 1 114 ? 6.966 -8.470 -12.039 1.00 52.50 114 GLN A O 1
ATOM 845 N N . SER A 1 115 ? 6.478 -9.556 -13.943 1.00 46.28 115 SER A N 1
ATOM 846 C CA . SER A 1 115 ? 5.058 -9.237 -13.905 1.00 46.28 115 SER A CA 1
ATOM 847 C C . SER A 1 115 ? 4.396 -10.155 -12.889 1.00 46.28 115 SER A C 1
ATOM 849 O O . SER A 1 115 ? 4.479 -11.376 -13.012 1.00 46.28 115 SER A O 1
ATOM 851 N N . GLY A 1 116 ? 3.775 -9.570 -11.865 1.00 42.38 116 GLY A N 1
ATOM 852 C CA . GLY A 1 116 ? 2.965 -10.308 -10.902 1.00 42.38 116 GLY A CA 1
ATOM 853 C C . GLY A 1 116 ? 1.718 -10.845 -11.596 1.00 42.38 116 GLY A C 1
ATOM 854 O O . GLY A 1 116 ? 0.677 -10.195 -11.590 1.00 42.38 116 GLY A O 1
ATOM 855 N N . GLY A 1 117 ? 1.837 -12.003 -12.244 1.00 34.00 117 GLY A N 1
ATOM 856 C CA . GLY A 1 117 ? 0.689 -12.776 -12.689 1.00 34.00 117 GLY A CA 1
ATOM 857 C C . GLY A 1 117 ? -0.091 -13.221 -11.460 1.00 34.00 117 GLY A C 1
ATOM 858 O O . GLY A 1 117 ? 0.458 -13.886 -10.585 1.00 34.00 117 GLY A O 1
ATOM 859 N N . SER A 1 118 ? -1.359 -12.823 -11.378 1.00 41.84 118 SER A N 1
ATOM 860 C CA . SER A 1 118 ? -2.299 -13.357 -10.400 1.00 41.84 118 SER A CA 1
ATOM 861 C C . SER A 1 118 ? -2.436 -14.860 -10.648 1.00 41.84 118 SER A C 1
ATOM 863 O O . SER A 1 118 ? -3.166 -15.284 -11.540 1.00 41.84 118 SER A O 1
ATOM 865 N N . THR A 1 119 ? -1.720 -15.688 -9.889 1.00 38.12 119 THR A N 1
ATOM 866 C CA . THR A 1 119 ? -2.111 -17.087 -9.717 1.00 38.12 119 THR A CA 1
ATOM 867 C C . THR A 1 119 ? -3.294 -17.096 -8.766 1.00 38.12 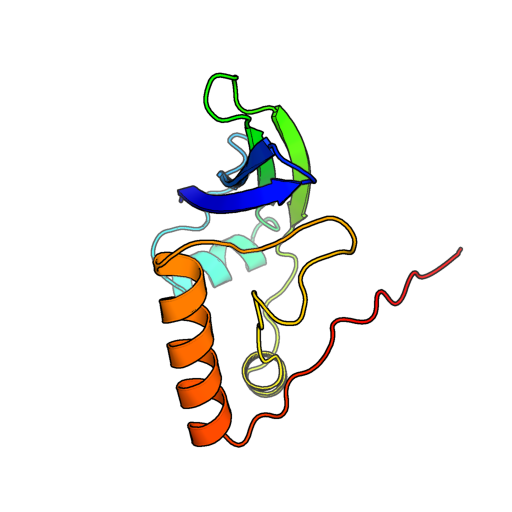119 THR A C 1
ATOM 869 O O . THR A 1 119 ? -3.143 -17.237 -7.554 1.00 38.12 119 THR A O 1
ATOM 872 N N . GLY A 1 120 ? -4.477 -16.859 -9.333 1.00 31.64 120 GLY A N 1
ATOM 873 C CA . GLY A 1 120 ? -5.734 -17.201 -8.693 1.00 31.64 120 GLY A CA 1
ATOM 874 C C . GLY A 1 120 ? -5.766 -18.709 -8.481 1.00 31.64 120 GLY A C 1
ATOM 875 O O . GLY A 1 120 ? -5.796 -19.471 -9.443 1.00 31.64 120 GLY A O 1
ATOM 876 N N . PHE A 1 121 ? -5.729 -19.137 -7.223 1.00 34.59 121 PHE A N 1
ATOM 877 C CA . PHE A 1 121 ? -6.100 -20.495 -6.862 1.00 34.59 121 PHE A CA 1
ATOM 878 C C . PHE A 1 121 ? -7.631 -20.527 -6.847 1.00 34.59 121 PHE A C 1
ATOM 880 O O . PHE A 1 121 ? -8.258 -19.842 -6.040 1.00 34.59 121 PHE A O 1
ATOM 887 N N . THR A 1 122 ? -8.233 -21.229 -7.806 1.00 34.78 122 THR A N 1
ATOM 888 C CA . THR A 1 122 ? -9.648 -21.606 -7.719 1.00 34.78 122 THR A CA 1
ATOM 889 C C . THR A 1 122 ? -9.718 -22.916 -6.945 1.00 34.78 122 THR A C 1
ATOM 891 O O . THR A 1 122 ? -8.865 -23.780 -7.142 1.00 34.78 122 THR A O 1
ATOM 894 N N . VAL A 1 123 ? -10.685 -22.963 -6.027 1.00 42.44 123 VAL A N 1
ATOM 895 C CA . VAL A 1 123 ? -11.031 -24.055 -5.102 1.00 42.44 123 VAL A CA 1
ATOM 896 C C . VAL A 1 123 ? -11.140 -25.406 -5.801 1.00 42.44 123 VAL A C 1
ATOM 898 O O . VAL A 1 123 ? -11.705 -25.434 -6.917 1.00 42.44 123 VAL A O 1
#

Radius of gyration: 16.41 Å; Cα contacts (8 Å, |Δi|>4): 170; chains: 1; bounding box: 36×40×34 Å

Mean predicted aligned error: 10.29 Å

Nearest PDB structures (foldseek):
  6imj-assembly1_A  TM=3.671E-01  e=9.859E-01  African swine fever virus
  6imj-assembly1_B  TM=3.639E-01  e=1.864E+00  African swine fever virus
  8xl6-assembly1_C  TM=2.975E-01  e=3.754E+00  Homo sapiens
  3u9s-assembly1_A  TM=1.995E-01  e=1.193E+00  Pseudomonas aeruginosa
  8xl7-assembly1_I  TM=2.975E-01  e=7.096E+00  Homo sapiens

Sequence (123 aa):
MRTASSVRAGRRRWFLAALADPDSPELGRSLAEVGAAVAGDAPRLVLAVASAVGPWRPFGEVRLDAERGAHLDAAPAFDPIGNVPPGLRAEGLIAWLRDSGYRGSRRARGASAQSGGSTGFTV

Organism: NCBI:txid261654

pLDDT: mean 77.15, std 14.6, range [31.64, 94.12]

Solvent-accessible surface area (backbone atoms only — not comparable to full-atom values): 7422 Å² total; per-residue (Å²): 112,81,52,75,49,66,34,28,51,80,95,45,59,35,35,41,31,45,33,63,34,88,94,34,62,69,53,70,92,47,72,69,43,31,51,53,33,24,76,71,64,38,29,39,31,35,31,29,39,23,46,91,88,49,70,77,40,78,81,52,73,49,70,42,73,70,90,70,60,71,71,66,63,69,63,69,47,88,47,85,67,84,62,51,57,90,70,49,40,66,67,57,72,68,41,52,51,48,48,54,50,53,53,53,53,29,61,75,67,72,50,71,81,60,74,83,71,82,81,76,81,79,134

Foldseek 3Di:
DKDKAWKDQPPFIKIKMWAFDPPFDDCDDDPVSVQVSLVPGFGKIFIWMAGPPGDTDTDDMDTRNHDDDPVVVLQALDDCQVQPPPRMHRDDPVSVVCNVVSVVVCVVSVHDHDHPDPPDDDD

Secondary structure (DSSP, 8-state):
-EEEEEEEETTEEEEEEEEE-TTS----SSHHHHHHHHHHH--EEEEEEEETTS--EEEEEEE---PPPHHHHHS----TTTTPPTTEE--SHHHHHHHHHHHHHHHHTTPPPPP--------